Protein AF-A0A0N8WJE0-F1 (afdb_monomer_lite)

Radius of gyration: 22.09 Å; chains: 1; bounding box: 48×36×55 Å

pLDDT: mean 73.35, std 10.76, range [37.56, 88.94]

Secondary structure (DSSP, 8-state):
-----------TTTT--HHHHHHHHHHHHHHHHHHHHHHHHHTTSHHHHHHHHHHHHT--

Foldseek 3Di:
DDDPPPDDDDDPCVVPDPVNVVVVVVVVVVVVVVVVVVCVVPVVVVVVVVVVVVVVVVVD

Sequence (60 aa):
MAQAMKGRTRPAGAGTS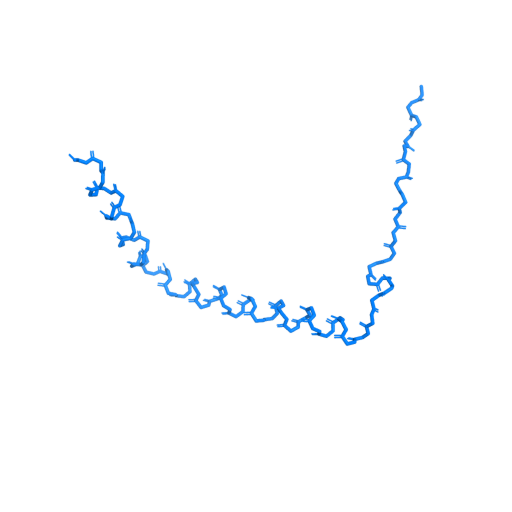NDEMARQVASQTSSDRMAEEIFRREKDGALTDTEAAKSEALQH

Structure (mmCIF, N/CA/C/O backbone):
data_AF-A0A0N8WJE0-F1
#
_entry.id   AF-A0A0N8WJE0-F1
#
loop_
_atom_site.group_PDB
_atom_site.id
_atom_site.type_symbol
_atom_site.label_atom_id
_atom_site.label_alt_id
_atom_site.label_comp_id
_atom_site.label_asym_id
_atom_site.label_entity_id
_atom_site.label_seq_id
_atom_site.pdbx_PDB_ins_code
_atom_site.Cartn_x
_atom_site.Cartn_y
_atom_site.Cartn_z
_atom_site.occupancy
_atom_site.B_iso_or_equiv
_atom_site.auth_seq_id
_atom_site.auth_comp_id
_atom_site.auth_asym_id
_atom_site.auth_atom_id
_atom_site.pdbx_PDB_model_num
ATOM 1 N N . MET A 1 1 ? 30.348 27.315 -4.689 1.00 37.56 1 MET A N 1
ATOM 2 C CA . MET A 1 1 ? 29.352 26.986 -5.731 1.00 37.56 1 MET A CA 1
ATOM 3 C C . MET A 1 1 ? 28.934 25.534 -5.537 1.00 37.56 1 MET A C 1
ATOM 5 O O . MET A 1 1 ? 29.715 24.650 -5.858 1.00 37.56 1 MET A O 1
ATOM 9 N N . ALA A 1 2 ? 27.784 25.281 -4.906 1.00 49.31 2 ALA A N 1
ATOM 10 C CA . ALA A 1 2 ? 27.300 23.922 -4.657 1.00 49.31 2 ALA A CA 1
ATOM 11 C C . ALA A 1 2 ? 26.788 23.324 -5.975 1.00 49.31 2 ALA A C 1
ATOM 13 O O . ALA A 1 2 ? 25.763 23.745 -6.505 1.00 49.31 2 ALA A O 1
ATOM 14 N N . GLN A 1 3 ? 27.549 22.390 -6.539 1.00 54.25 3 GLN A N 1
ATOM 15 C CA . GLN A 1 3 ? 27.163 21.656 -7.735 1.00 54.25 3 GLN A CA 1
ATOM 16 C C . GLN A 1 3 ? 26.026 20.705 -7.342 1.00 54.25 3 GLN A C 1
ATOM 18 O O . GLN A 1 3 ? 26.247 19.724 -6.638 1.00 54.25 3 GLN A O 1
ATOM 23 N N . ALA A 1 4 ? 24.794 21.037 -7.729 1.00 60.06 4 ALA A N 1
ATOM 24 C CA . ALA A 1 4 ? 23.642 20.176 -7.504 1.00 60.06 4 ALA A CA 1
ATOM 25 C C . ALA A 1 4 ? 23.910 18.810 -8.156 1.00 60.06 4 ALA A C 1
ATOM 27 O O . ALA A 1 4 ? 23.997 18.710 -9.382 1.00 60.06 4 ALA A O 1
ATOM 28 N N . MET A 1 5 ? 24.065 17.759 -7.345 1.00 61.91 5 MET A N 1
ATOM 29 C CA . MET A 1 5 ? 24.082 16.376 -7.821 1.00 61.91 5 MET A CA 1
ATOM 30 C C . MET A 1 5 ? 22.729 16.095 -8.472 1.00 61.91 5 MET A C 1
ATOM 32 O O . MET A 1 5 ? 21.747 15.786 -7.801 1.00 61.91 5 MET A O 1
ATOM 36 N N . LYS A 1 6 ? 22.658 16.252 -9.795 1.00 66.81 6 LYS A N 1
ATOM 37 C CA . LYS A 1 6 ? 21.476 15.922 -10.587 1.00 66.81 6 LYS A CA 1
ATOM 38 C C . LYS A 1 6 ? 21.306 14.403 -10.518 1.00 66.81 6 LYS A C 1
ATOM 40 O O . LYS A 1 6 ? 22.009 13.664 -11.204 1.00 66.81 6 LYS A O 1
ATOM 45 N N . GLY A 1 7 ? 20.441 13.939 -9.616 1.00 71.81 7 GLY A N 1
ATOM 46 C CA . GLY A 1 7 ? 20.128 12.521 -9.467 1.00 71.81 7 GLY A CA 1
ATOM 47 C C . GLY A 1 7 ? 19.715 11.922 -10.813 1.00 71.81 7 GLY A C 1
ATOM 48 O O . GLY A 1 7 ? 19.027 12.566 -11.606 1.00 71.81 7 GLY A O 1
ATOM 49 N N .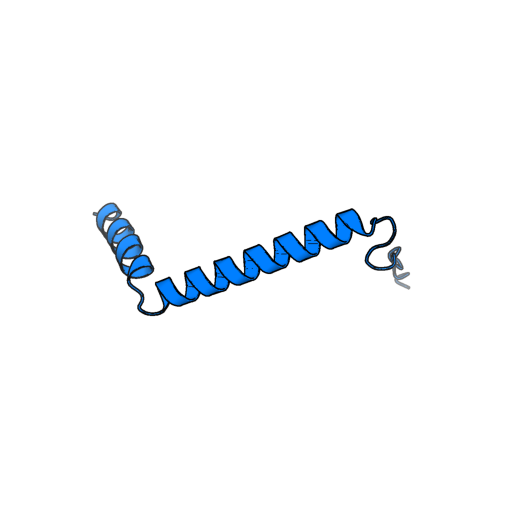 ARG A 1 8 ? 20.165 10.697 -11.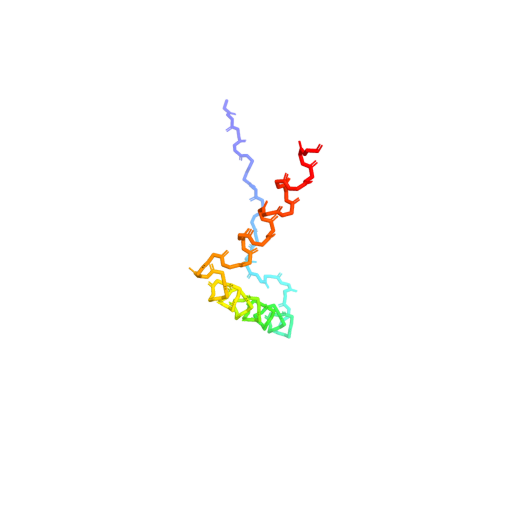097 1.00 79.50 8 ARG A N 1
ATOM 50 C CA . ARG A 1 8 ? 19.737 9.960 -12.292 1.00 79.50 8 ARG A CA 1
ATOM 51 C C . ARG A 1 8 ? 18.258 9.611 -12.127 1.00 79.50 8 ARG A C 1
ATOM 53 O O . ARG A 1 8 ? 17.923 8.805 -11.265 1.00 79.50 8 ARG A O 1
ATOM 60 N N . THR A 1 9 ? 17.383 10.219 -12.923 1.00 82.62 9 THR A N 1
ATOM 61 C CA . THR A 1 9 ? 15.966 9.842 -12.987 1.00 82.62 9 THR A CA 1
ATOM 62 C C . THR A 1 9 ? 15.759 8.756 -14.044 1.00 82.62 9 THR A C 1
ATOM 64 O O . THR A 1 9 ? 16.532 8.637 -14.997 1.00 82.62 9 THR A O 1
ATOM 67 N N . ARG A 1 10 ? 14.717 7.936 -13.876 1.00 81.19 10 ARG A N 1
ATOM 68 C CA . ARG A 1 10 ? 14.261 6.962 -14.876 1.00 81.19 10 ARG A CA 1
ATOM 69 C C . ARG A 1 10 ? 12.752 7.107 -15.067 1.00 81.19 10 ARG A C 1
ATOM 71 O O . ARG A 1 10 ? 12.076 7.463 -14.102 1.00 81.19 10 ARG A O 1
ATOM 78 N N . PRO A 1 11 ? 12.223 6.834 -16.272 1.00 81.50 11 PRO A N 1
ATOM 79 C CA . PRO A 1 11 ? 10.782 6.822 -16.489 1.00 81.50 11 PRO A CA 1
ATOM 80 C C . PRO A 1 11 ? 10.095 5.819 -15.556 1.00 81.50 11 PRO A C 1
ATOM 82 O O . PRO A 1 11 ? 10.631 4.733 -15.306 1.00 81.50 11 PRO A O 1
ATOM 85 N N . ALA A 1 12 ? 8.911 6.177 -15.059 1.00 78.94 12 ALA A N 1
ATOM 86 C CA . ALA A 1 12 ? 8.075 5.254 -14.299 1.00 78.94 12 ALA A CA 1
ATOM 87 C C . ALA A 1 12 ? 7.757 4.018 -15.158 1.00 78.94 12 ALA A C 1
ATOM 89 O O . ALA A 1 12 ? 7.473 4.146 -16.347 1.00 78.94 12 ALA A O 1
ATOM 90 N N . GLY A 1 13 ? 7.868 2.823 -14.575 1.00 77.38 13 GLY A N 1
ATOM 91 C CA . GLY A 1 13 ? 7.636 1.562 -15.291 1.00 77.38 13 GLY A CA 1
ATOM 92 C C . GLY A 1 13 ? 8.736 1.164 -16.283 1.00 77.38 13 GLY A C 1
ATOM 93 O O . GLY A 1 13 ? 8.582 0.182 -17.005 1.00 77.38 13 GLY A O 1
ATOM 94 N N . ALA A 1 14 ? 9.866 1.880 -16.338 1.00 84.69 14 ALA A N 1
ATOM 95 C CA . ALA A 1 14 ? 10.988 1.441 -17.156 1.00 84.69 14 ALA A CA 1
ATOM 96 C C . ALA A 1 14 ? 11.443 0.040 -16.705 1.00 84.69 14 ALA A C 1
ATOM 98 O O . ALA A 1 14 ? 11.758 -0.164 -15.531 1.00 84.69 14 ALA A O 1
ATOM 99 N N . GLY A 1 15 ? 11.529 -0.903 -17.647 1.00 86.38 15 GLY A N 1
ATOM 100 C CA . GLY A 1 15 ? 11.933 -2.292 -17.390 1.00 86.38 15 GLY A CA 1
ATOM 101 C C . GLY A 1 15 ? 10.847 -3.198 -16.802 1.00 86.38 15 GLY A C 1
ATOM 102 O O . GLY A 1 15 ? 11.133 -4.366 -16.571 1.00 86.38 15 GLY A O 1
ATOM 103 N N . THR A 1 16 ? 9.632 -2.692 -16.589 1.00 87.12 16 THR A N 1
ATOM 104 C CA . THR A 1 16 ? 8.494 -3.473 -16.092 1.00 87.12 16 THR A CA 1
ATOM 105 C C . THR A 1 16 ? 7.694 -4.019 -17.269 1.00 87.12 16 THR A C 1
ATOM 107 O O . THR A 1 16 ? 7.373 -3.288 -18.206 1.00 87.12 16 THR A O 1
ATOM 110 N N . SER A 1 17 ? 7.373 -5.311 -17.233 1.00 88.94 17 SER A N 1
ATOM 111 C CA . SER A 1 17 ? 6.510 -5.932 -18.247 1.00 88.94 17 SER A CA 1
ATOM 112 C C . SER A 1 17 ? 5.032 -5.595 -18.018 1.00 88.94 17 SER A C 1
ATOM 114 O O . SER A 1 17 ? 4.629 -5.252 -16.907 1.00 88.94 17 SER A O 1
ATOM 116 N N . ASN A 1 18 ? 4.195 -5.747 -19.048 1.00 86.12 18 ASN A N 1
ATOM 117 C CA . ASN A 1 18 ? 2.748 -5.541 -18.918 1.00 86.12 18 ASN A CA 1
ATOM 118 C C . ASN A 1 18 ? 2.119 -6.471 -17.869 1.00 86.12 18 ASN A C 1
ATOM 120 O O . ASN A 1 18 ? 1.267 -6.032 -17.101 1.00 86.12 18 ASN A O 1
ATOM 124 N N . ASP A 1 19 ? 2.571 -7.724 -17.792 1.00 86.81 19 ASP A N 1
ATOM 125 C CA . ASP A 1 19 ? 2.074 -8.695 -16.812 1.00 86.81 19 ASP A CA 1
ATOM 126 C C . ASP A 1 19 ? 2.449 -8.300 -15.382 1.00 86.81 19 ASP A C 1
ATOM 128 O O . ASP A 1 19 ? 1.648 -8.423 -14.455 1.00 86.81 19 ASP A O 1
ATOM 132 N N . GLU A 1 20 ? 3.667 -7.797 -15.189 1.00 86.50 20 GLU A N 1
ATOM 133 C CA . GLU A 1 20 ? 4.125 -7.296 -13.896 1.00 86.50 20 GLU A CA 1
ATOM 134 C C . GLU A 1 20 ? 3.347 -6.041 -13.483 1.00 86.50 20 GLU A C 1
ATOM 136 O O . GLU A 1 20 ? 2.907 -5.932 -12.338 1.00 86.50 20 GLU A O 1
ATOM 141 N N . MET A 1 21 ? 3.086 -5.143 -14.433 1.00 86.25 21 MET A N 1
ATOM 142 C CA . MET A 1 21 ? 2.265 -3.955 -14.213 1.00 86.25 21 MET A CA 1
ATOM 143 C C . MET A 1 21 ? 0.819 -4.334 -13.851 1.00 86.25 21 MET A C 1
ATOM 145 O O . MET A 1 21 ? 0.256 -3.789 -12.904 1.00 86.25 21 MET A O 1
ATOM 149 N N . ALA A 1 22 ? 0.239 -5.331 -14.528 1.00 85.44 22 ALA A N 1
ATOM 150 C CA . ALA A 1 22 ? -1.099 -5.838 -14.232 1.00 85.44 22 ALA A CA 1
ATOM 151 C C . ALA A 1 22 ? -1.194 -6.451 -12.824 1.00 85.44 22 ALA A C 1
ATOM 153 O O . ALA A 1 22 ? -2.171 -6.213 -12.113 1.00 85.44 22 ALA A O 1
ATOM 154 N N . ARG A 1 23 ? -0.167 -7.190 -12.380 1.00 82.88 23 ARG A N 1
ATOM 155 C CA . ARG A 1 23 ? -0.101 -7.724 -11.008 1.00 82.88 23 ARG A CA 1
ATOM 156 C C . ARG A 1 23 ? -0.026 -6.614 -9.962 1.00 82.88 23 ARG A C 1
ATOM 158 O O . ARG A 1 23 ? -0.706 -6.709 -8.943 1.00 82.88 23 ARG A O 1
ATOM 165 N N . GLN A 1 24 ? 0.757 -5.563 -10.211 1.00 85.50 24 GLN A N 1
ATOM 166 C CA . GLN A 1 24 ? 0.852 -4.414 -9.304 1.00 85.50 24 GLN A CA 1
ATOM 167 C C . GLN A 1 24 ? -0.492 -3.689 -9.175 1.00 85.50 24 GLN A C 1
ATOM 169 O O . GLN A 1 24 ? -0.942 -3.443 -8.058 1.00 85.50 24 GLN A O 1
ATOM 174 N N . VAL A 1 25 ? -1.176 -3.433 -10.295 1.00 83.75 25 VAL A N 1
ATOM 175 C CA . VAL A 1 25 ? -2.510 -2.809 -10.302 1.00 83.75 25 VAL A CA 1
ATOM 176 C C . VAL A 1 25 ? -3.541 -3.683 -9.586 1.00 83.75 25 VAL A C 1
ATOM 178 O O . VAL A 1 25 ? -4.332 -3.180 -8.787 1.00 83.75 25 VAL A O 1
ATOM 181 N N . ALA A 1 26 ? -3.527 -4.997 -9.824 1.00 80.69 26 ALA A N 1
ATOM 182 C CA . ALA A 1 26 ? -4.422 -5.928 -9.143 1.00 80.69 26 ALA A CA 1
ATOM 183 C C . ALA A 1 26 ? -4.175 -5.945 -7.625 1.00 80.69 26 ALA A C 1
ATOM 185 O O . ALA A 1 26 ? -5.131 -5.896 -6.850 1.00 80.69 26 ALA A O 1
ATOM 186 N N . SER A 1 27 ? -2.905 -5.946 -7.206 1.00 80.94 27 SER A N 1
ATOM 187 C CA . SER A 1 27 ? -2.521 -5.855 -5.795 1.00 80.94 27 SER A CA 1
ATOM 188 C C . SER A 1 27 ? -3.019 -4.554 -5.171 1.00 80.94 27 SER A C 1
ATOM 190 O O . SER A 1 27 ? -3.690 -4.609 -4.146 1.00 80.94 27 SER A O 1
ATOM 192 N N . GLN A 1 28 ? -2.761 -3.406 -5.802 1.00 80.00 28 GLN A N 1
ATOM 193 C CA . GLN A 1 28 ? -3.219 -2.100 -5.314 1.00 80.00 28 GLN A CA 1
ATOM 194 C C . GLN A 1 28 ? -4.743 -2.053 -5.186 1.00 80.00 28 GLN A C 1
ATOM 196 O O . GLN A 1 28 ? -5.262 -1.720 -4.128 1.00 80.00 28 GLN A O 1
ATOM 201 N N . THR A 1 29 ? -5.464 -2.522 -6.205 1.00 80.56 29 THR A N 1
ATOM 202 C CA . THR A 1 29 ? -6.933 -2.581 -6.181 1.00 80.56 29 THR A CA 1
ATOM 203 C C . THR A 1 29 ? -7.453 -3.476 -5.050 1.00 80.56 29 THR A C 1
ATOM 205 O O . THR A 1 29 ? -8.473 -3.178 -4.429 1.00 80.56 29 THR A O 1
ATOM 208 N N . SER A 1 30 ? -6.784 -4.602 -4.778 1.00 76.88 30 SER A N 1
ATOM 209 C CA . SER A 1 30 ? -7.160 -5.485 -3.669 1.00 76.88 30 SER A CA 1
ATOM 210 C C . SER A 1 30 ? -6.905 -4.839 -2.305 1.00 76.88 30 SER A C 1
ATOM 212 O O . SER A 1 30 ? -7.751 -4.948 -1.419 1.00 76.88 30 SER A O 1
ATOM 214 N N . SER A 1 31 ? -5.795 -4.107 -2.164 1.00 73.44 31 SER A N 1
ATOM 215 C CA . SER A 1 31 ? -5.470 -3.342 -0.962 1.00 73.44 31 SER A CA 1
ATOM 216 C C . SER A 1 31 ? -6.468 -2.211 -0.723 1.00 73.44 31 SER A C 1
ATOM 218 O O . SER A 1 31 ? -6.929 -2.065 0.404 1.00 73.44 31 SER A O 1
ATOM 220 N N . ASP A 1 32 ? -6.873 -1.479 -1.762 1.00 73.75 32 ASP A N 1
ATOM 221 C CA . ASP A 1 32 ? -7.860 -0.398 -1.649 1.00 73.75 32 ASP A CA 1
ATOM 222 C C . ASP A 1 32 ? -9.220 -0.925 -1.176 1.00 73.75 32 ASP A C 1
ATOM 224 O O . ASP A 1 32 ? -9.835 -0.359 -0.272 1.00 73.75 32 ASP A O 1
ATOM 228 N N . ARG A 1 33 ? -9.665 -2.065 -1.723 1.00 77.75 33 ARG A N 1
ATOM 229 C CA . ARG A 1 33 ? -10.899 -2.732 -1.275 1.00 77.75 33 ARG A CA 1
ATOM 230 C C . ARG A 1 33 ? -10.816 -3.182 0.181 1.00 77.75 33 ARG A C 1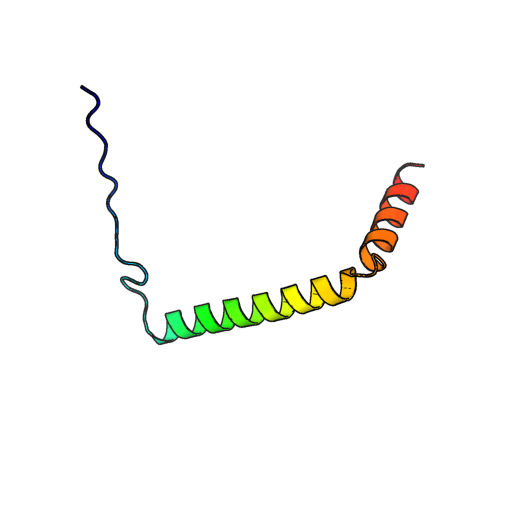
ATOM 232 O O . ARG A 1 33 ? -11.792 -3.045 0.916 1.00 77.75 33 ARG A O 1
ATOM 239 N N . MET A 1 34 ? -9.669 -3.721 0.591 1.00 78.75 34 MET A N 1
ATOM 240 C CA . MET A 1 34 ? -9.453 -4.157 1.970 1.00 78.75 34 MET A CA 1
ATOM 241 C C . MET A 1 34 ? -9.420 -2.967 2.932 1.00 78.75 34 MET A C 1
ATOM 243 O O . MET A 1 34 ? -10.030 -3.027 3.996 1.00 78.75 34 MET A O 1
ATOM 247 N N . ALA A 1 35 ? -8.767 -1.870 2.54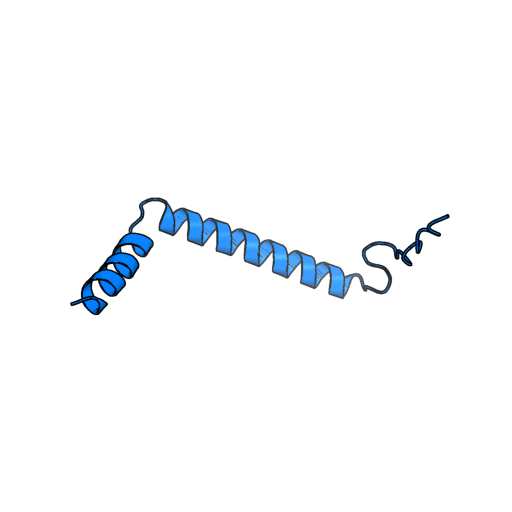8 1.00 78.50 35 ALA A N 1
ATOM 248 C CA . ALA A 1 35 ? -8.742 -0.642 3.331 1.00 78.50 35 ALA A CA 1
ATOM 249 C C . ALA A 1 35 ? -10.154 -0.066 3.504 1.00 78.50 35 ALA A C 1
ATOM 251 O O . ALA A 1 35 ? -10.549 0.259 4.620 1.00 78.50 35 ALA A O 1
ATOM 252 N N . GLU A 1 36 ? -10.950 -0.006 2.433 1.00 78.38 36 GLU A N 1
ATOM 253 C CA . GLU A 1 36 ? -12.346 0.436 2.509 1.00 78.38 36 GLU A CA 1
ATOM 254 C C . GLU A 1 36 ? -13.167 -0.442 3.465 1.00 78.38 36 GLU A C 1
ATOM 256 O O . GLU A 1 36 ? -13.964 0.059 4.259 1.00 78.38 36 GLU A O 1
ATOM 261 N N . GLU A 1 37 ? -12.968 -1.759 3.424 1.00 80.75 37 GLU A N 1
ATOM 262 C CA . GLU A 1 37 ? -13.634 -2.675 4.341 1.00 80.75 37 GLU A CA 1
ATOM 263 C C . GLU A 1 37 ? -13.236 -2.443 5.802 1.00 80.75 37 GLU A C 1
ATOM 265 O O . GLU A 1 37 ? -14.118 -2.414 6.662 1.00 80.75 37 GLU A O 1
ATOM 270 N N . ILE A 1 38 ? -11.946 -2.240 6.077 1.00 80.00 38 ILE A N 1
ATOM 271 C CA . ILE A 1 38 ? -11.445 -1.920 7.418 1.00 80.00 38 ILE A CA 1
ATOM 272 C C . ILE A 1 38 ? -12.079 -0.620 7.911 1.00 80.00 38 ILE A C 1
ATOM 274 O O . ILE A 1 38 ? -12.713 -0.628 8.961 1.00 80.00 38 ILE A O 1
ATOM 278 N N . PHE A 1 39 ? -12.034 0.457 7.122 1.00 79.94 39 PHE A N 1
ATOM 279 C CA . PHE A 1 39 ? -12.637 1.732 7.516 1.00 79.94 39 PHE A CA 1
ATOM 280 C C . PHE A 1 39 ? -14.148 1.631 7.741 1.00 79.94 39 PHE A C 1
ATOM 282 O O . PHE A 1 39 ? -14.674 2.245 8.667 1.00 79.94 39 PHE A O 1
ATOM 289 N N . ARG A 1 40 ? -14.871 0.836 6.939 1.00 76.81 40 ARG A N 1
ATOM 290 C CA . ARG A 1 40 ? -16.300 0.576 7.185 1.00 76.81 40 ARG A CA 1
ATOM 291 C C . ARG A 1 40 ? -16.535 -0.151 8.505 1.00 76.81 40 ARG A C 1
ATOM 293 O O . ARG A 1 40 ? -17.497 0.175 9.189 1.00 76.81 40 ARG A O 1
ATOM 300 N N . ARG A 1 41 ? -15.688 -1.124 8.852 1.00 72.31 41 ARG A N 1
ATOM 301 C CA . ARG A 1 41 ? -15.775 -1.867 10.122 1.00 72.31 41 ARG A CA 1
ATOM 302 C C . ARG A 1 41 ? -15.387 -1.002 11.325 1.00 72.31 41 ARG A C 1
ATOM 304 O O . ARG A 1 41 ? -15.981 -1.145 12.385 1.00 72.31 41 ARG A O 1
ATOM 311 N N . GLU A 1 42 ? -14.417 -0.109 11.162 1.00 68.12 42 GLU A N 1
ATOM 312 C CA . GLU A 1 42 ? -13.930 0.795 12.212 1.00 68.12 42 GLU A CA 1
ATOM 313 C C . GLU A 1 42 ? -14.782 2.054 12.388 1.00 68.12 42 GLU A C 1
ATOM 315 O O . GLU A 1 42 ? -14.629 2.748 13.389 1.00 68.12 42 GLU A O 1
ATOM 320 N N . LYS A 1 43 ? -15.691 2.353 11.450 1.00 71.50 43 LYS A N 1
ATOM 321 C CA . LYS A 1 43 ? -16.519 3.568 11.454 1.00 71.50 43 LYS A CA 1
ATOM 322 C C . LYS A 1 43 ? -17.223 3.833 12.791 1.00 71.50 43 LYS A C 1
ATOM 324 O O . LYS A 1 43 ? -17.339 4.991 13.183 1.00 71.50 43 LYS A O 1
ATOM 329 N N . ASP A 1 44 ? -17.671 2.783 13.470 1.00 69.38 44 ASP A N 1
ATOM 330 C CA . ASP A 1 44 ? -18.397 2.889 14.739 1.00 69.38 44 ASP A CA 1
ATOM 331 C C . ASP A 1 44 ? -17.486 2.686 15.969 1.00 69.38 44 ASP A C 1
ATOM 333 O O . ASP A 1 44 ? -17.982 2.505 17.074 1.00 69.38 44 ASP A O 1
ATOM 337 N N . GLY A 1 45 ? -16.158 2.664 15.800 1.00 62.12 45 GLY A N 1
ATOM 338 C CA . GLY A 1 45 ? -15.179 2.539 16.891 1.00 62.12 45 GLY A CA 1
ATOM 339 C C . GLY A 1 45 ? -15.070 1.148 17.530 1.00 62.12 45 GLY A C 1
ATOM 340 O O . GLY A 1 45 ? -14.106 0.879 18.235 1.00 62.12 45 GLY A O 1
ATOM 341 N N . ALA A 1 46 ? -15.981 0.221 17.224 1.00 63.25 46 ALA A N 1
ATOM 342 C CA . ALA A 1 46 ? -16.143 -1.050 17.937 1.00 63.25 46 ALA A CA 1
ATOM 343 C C . ALA A 1 46 ? -14.872 -1.923 18.064 1.00 63.25 46 ALA A C 1
ATOM 345 O O . ALA A 1 46 ? -14.656 -2.564 19.096 1.00 63.25 46 ALA A O 1
ATOM 346 N N . LEU A 1 47 ? -14.020 -1.968 17.031 1.00 63.34 47 LEU A N 1
ATOM 347 C CA . LEU A 1 47 ? -12.750 -2.708 17.083 1.00 63.34 47 LEU A CA 1
ATOM 348 C C . LEU A 1 47 ? -11.671 -1.940 17.858 1.00 63.34 47 LEU A C 1
ATOM 350 O O . LEU A 1 47 ? -10.945 -2.539 18.648 1.00 63.34 47 LEU A O 1
ATOM 354 N N . THR A 1 48 ? -11.613 -0.620 17.686 1.00 64.81 48 THR A N 1
ATOM 355 C CA . THR A 1 48 ? -10.694 0.264 18.411 1.00 64.81 48 THR A CA 1
ATOM 356 C C . THR A 1 48 ? -10.980 0.249 19.909 1.00 64.81 48 THR A C 1
ATOM 358 O O . THR A 1 48 ? -10.047 0.130 20.696 1.00 64.81 48 THR A O 1
ATOM 361 N N . ASP A 1 49 ? -12.251 0.274 20.307 1.00 64.69 49 ASP A N 1
ATOM 362 C CA . ASP A 1 49 ? -12.669 0.245 21.712 1.00 64.69 49 ASP A CA 1
ATOM 363 C C . ASP A 1 49 ? -12.352 -1.105 22.372 1.00 64.69 49 ASP A C 1
ATOM 365 O O . ASP A 1 49 ? -11.933 -1.161 23.528 1.00 64.69 49 ASP A O 1
ATOM 369 N N . THR A 1 50 ? -12.480 -2.206 21.623 1.00 66.06 50 THR A N 1
ATOM 370 C CA . THR A 1 50 ? -12.119 -3.550 22.104 1.00 66.06 50 THR A CA 1
ATOM 371 C C . THR A 1 50 ? -10.613 -3.678 22.345 1.00 66.06 50 THR A C 1
ATOM 373 O O . THR A 1 50 ? -10.189 -4.236 23.359 1.00 66.06 50 THR A O 1
ATOM 376 N N . GLU A 1 51 ? -9.783 -3.175 21.429 1.00 65.75 51 GLU A N 1
ATOM 377 C CA . GLU A 1 51 ? -8.325 -3.201 21.601 1.00 65.75 51 GLU A CA 1
ATOM 378 C C . GLU A 1 51 ? -7.852 -2.182 22.654 1.00 65.75 51 GLU A C 1
ATOM 380 O O . GLU A 1 51 ? -6.946 -2.485 23.434 1.00 65.75 51 GLU A O 1
ATOM 385 N N . ALA A 1 52 ? -8.506 -1.020 22.760 1.00 68.31 52 ALA A N 1
ATOM 386 C CA . ALA A 1 52 ? -8.260 -0.051 23.826 1.00 68.31 52 ALA A CA 1
ATOM 387 C C . ALA A 1 52 ? -8.551 -0.649 25.213 1.00 68.31 52 ALA A C 1
ATOM 389 O O . ALA A 1 52 ? -7.720 -0.529 26.113 1.00 68.31 52 ALA A O 1
ATOM 390 N N . ALA A 1 53 ? -9.648 -1.399 25.360 1.00 70.38 53 ALA A N 1
ATOM 391 C CA . ALA A 1 53 ? -9.993 -2.085 26.605 1.00 70.38 53 ALA A CA 1
ATOM 392 C C . ALA A 1 53 ? -8.946 -3.137 27.031 1.00 70.38 53 ALA A C 1
ATOM 394 O O . ALA A 1 53 ? -8.693 -3.312 28.224 1.00 70.38 53 ALA A O 1
ATOM 395 N N . LYS A 1 54 ? -8.283 -3.823 26.086 1.00 69.00 54 LYS A N 1
ATOM 396 C CA . LYS A 1 54 ? -7.160 -4.729 26.411 1.00 69.00 54 LYS A CA 1
ATOM 397 C C . LYS A 1 54 ? -5.938 -3.965 26.912 1.00 69.00 54 LYS A C 1
ATOM 399 O O . LYS A 1 54 ? -5.245 -4.450 27.800 1.00 69.00 54 LYS A O 1
ATOM 404 N N . SER A 1 55 ? -5.673 -2.792 26.340 1.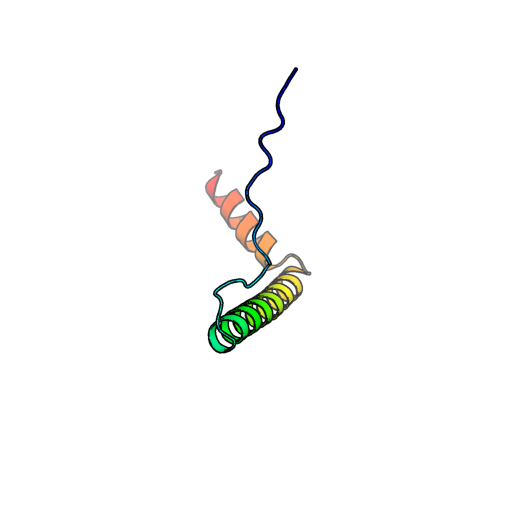00 65.88 55 SER A N 1
ATOM 405 C CA . SER A 1 55 ? -4.576 -1.923 26.770 1.00 65.88 55 SER A CA 1
ATOM 406 C C . SER A 1 55 ? -4.796 -1.414 28.197 1.00 65.88 55 SER A C 1
ATOM 408 O O . SER A 1 55 ? -3.879 -1.470 29.012 1.00 65.88 55 SER A O 1
ATOM 410 N N . GLU A 1 56 ? -6.021 -1.001 28.534 1.00 68.38 56 GLU A N 1
ATOM 411 C CA . GLU A 1 56 ? -6.389 -0.583 29.895 1.00 68.38 56 GLU A CA 1
ATOM 412 C C . GLU A 1 56 ? -6.290 -1.737 30.907 1.00 68.38 56 GLU A C 1
ATOM 414 O O . GLU A 1 56 ? -5.782 -1.552 32.012 1.00 68.38 56 GLU A O 1
ATOM 419 N N . ALA A 1 57 ? -6.683 -2.954 30.518 1.00 64.50 57 ALA A N 1
ATOM 420 C CA . ALA A 1 57 ? -6.587 -4.141 31.371 1.00 64.50 57 ALA A CA 1
ATOM 421 C C . ALA A 1 57 ? -5.143 -4.611 31.654 1.00 64.50 57 ALA A C 1
ATOM 423 O O . ALA A 1 57 ? -4.930 -5.370 32.594 1.00 64.50 57 ALA A O 1
ATOM 424 N N . LEU A 1 58 ? -4.157 -4.185 30.855 1.00 63.59 58 LEU A N 1
ATOM 425 C CA . LEU A 1 58 ? -2.736 -4.525 31.025 1.00 63.59 58 LEU A CA 1
ATOM 426 C C . LEU A 1 58 ? -1.949 -3.484 31.844 1.00 63.59 58 LEU A C 1
ATOM 428 O O . LEU A 1 58 ? -0.767 -3.696 32.114 1.00 63.59 58 LEU A O 1
ATOM 432 N N . GLN A 1 59 ? -2.571 -2.356 32.206 1.00 60.19 59 GLN A N 1
ATOM 433 C CA . GLN A 1 59 ? -1.946 -1.272 32.981 1.00 60.19 59 GLN A CA 1
ATOM 434 C C . GLN A 1 59 ? -2.257 -1.322 34.490 1.00 60.19 59 GLN A C 1
ATOM 436 O O . GLN A 1 59 ? -1.775 -0.465 35.236 1.00 60.19 59 GLN A O 1
ATOM 441 N N . HIS A 1 60 ? -3.015 -2.325 34.942 1.00 49.38 60 HIS A N 1
ATOM 442 C CA . HIS A 1 60 ? -3.327 -2.614 36.347 1.00 49.38 60 HIS A CA 1
ATOM 443 C C . HIS A 1 60 ? -2.730 -3.953 36.786 1.00 49.38 60 HIS A C 1
ATOM 445 O O . HIS A 1 60 ? -2.422 -4.067 37.995 1.00 49.38 60 HIS A O 1
#